Protein AF-A0A2V2MVI9-F1 (afdb_monomer_lite)

Foldseek 3Di:
DDDDPPPVVVVVVVVVLVPDDPVVNVVDCPPVNVVVVCCVVCVVVCCVVVVPQDPVNVVVVVVVVVVVVVVVVVVVVVVVVVVVVVVVVVVVVVVVVVVD

Sequence (100 aa):
MGMYPTFTRTKNYMQELSSLPGSIADSIPTFDKQLDSFFDRNAEAVIEEWGLVTDDDLRHLKQKLEFLSYEVERLVVEKSNLEKRTSDLKLAIEELEKKV

Radius of gyration: 34.26 Å; chains: 1; bounding box: 72×29×92 Å

Secondary structure (DSSP, 8-state):
-------HHHHHHHHHHTTS-HHHHTTS--HHHHHHHHHHHHHHHHHHHHTPPPHHHHHHHHHHHHHHHHHHHHHHHHHHHHHHHHHHHHHHHHHHHTT-

Structure (mmCIF, N/CA/C/O backbone):
data_AF-A0A2V2MVI9-F1
#
_entry.id   AF-A0A2V2MVI9-F1
#
loop_
_atom_site.group_PDB
_atom_site.id
_atom_site.type_symbol
_atom_site.label_atom_id
_atom_site.label_alt_id
_atom_site.label_comp_id
_atom_site.label_asym_id
_atom_site.label_entity_id
_atom_site.label_seq_id
_atom_site.pdbx_PDB_ins_code
_atom_site.Cartn_x
_atom_site.Cartn_y
_atom_site.Cartn_z
_atom_site.occupancy
_atom_site.B_iso_or_equiv
_atom_site.auth_seq_id
_atom_site.auth_comp_id
_atom_site.auth_asym_id
_atom_site.auth_atom_id
_atom_site.pdbx_PDB_model_num
ATOM 1 N N . MET A 1 1 ? 34.881 20.329 -12.354 1.00 38.12 1 MET A N 1
ATOM 2 C CA . MET A 1 1 ? 34.345 19.900 -13.663 1.00 38.12 1 MET A CA 1
ATOM 3 C C . MET A 1 1 ? 35.451 19.118 -14.356 1.00 38.12 1 MET A C 1
ATOM 5 O O . MET A 1 1 ? 36.385 19.721 -14.864 1.00 38.12 1 MET A O 1
ATOM 9 N N . GLY A 1 2 ? 35.466 17.794 -14.190 1.00 36.66 2 GLY A N 1
ATOM 10 C CA . GLY A 1 2 ? 36.564 16.947 -14.663 1.00 36.66 2 GLY A CA 1
ATOM 11 C C . GLY A 1 2 ? 36.374 16.600 -16.135 1.00 36.66 2 GLY A C 1
ATOM 12 O O . GLY A 1 2 ? 35.440 15.881 -16.469 1.00 36.66 2 GLY A O 1
ATOM 13 N N . MET A 1 3 ? 37.234 17.121 -17.010 1.00 39.78 3 MET A N 1
ATOM 14 C CA . MET A 1 3 ? 37.379 16.594 -18.366 1.00 39.78 3 MET A CA 1
ATOM 15 C C . MET A 1 3 ? 38.135 15.270 -18.270 1.00 39.78 3 MET A C 1
ATOM 17 O O . MET A 1 3 ? 39.313 15.253 -17.914 1.00 39.78 3 MET A O 1
ATOM 21 N N . TYR A 1 4 ? 37.464 14.163 -18.578 1.00 42.84 4 TYR A N 1
ATOM 22 C CA . TYR A 1 4 ? 38.155 12.903 -18.819 1.00 42.84 4 TYR A CA 1
ATOM 23 C C . TYR A 1 4 ? 39.054 13.079 -20.051 1.00 42.84 4 TYR A C 1
ATOM 25 O O . TYR A 1 4 ? 38.580 13.591 -21.070 1.00 42.84 4 TYR A O 1
ATOM 33 N N . PRO A 1 5 ? 40.342 12.701 -19.993 1.00 47.12 5 PRO A N 1
ATOM 34 C CA . PRO A 1 5 ? 41.205 12.778 -21.157 1.00 47.12 5 PRO A CA 1
ATOM 35 C C . PRO A 1 5 ? 40.683 11.784 -22.195 1.00 47.12 5 PRO A C 1
ATOM 37 O O . PRO A 1 5 ? 40.841 10.573 -22.052 1.00 47.12 5 PRO A O 1
ATOM 40 N N . THR A 1 6 ? 40.044 12.280 -23.254 1.00 52.09 6 THR A N 1
ATOM 41 C CA . THR A 1 6 ? 39.814 11.464 -24.445 1.00 52.09 6 THR A CA 1
ATOM 42 C C . THR A 1 6 ? 41.186 11.090 -24.980 1.00 52.09 6 THR A C 1
ATOM 44 O O . THR A 1 6 ? 41.949 11.974 -25.379 1.00 52.09 6 THR A O 1
ATOM 47 N N . PHE A 1 7 ? 41.518 9.798 -24.914 1.00 47.41 7 PHE A N 1
ATOM 48 C CA . PHE A 1 7 ? 42.776 9.242 -25.400 1.00 47.41 7 PHE A CA 1
ATOM 49 C C . PHE A 1 7 ? 43.131 9.876 -26.746 1.00 47.41 7 PHE A C 1
ATOM 51 O O . PHE A 1 7 ? 42.344 9.799 -27.681 1.00 47.41 7 PHE A O 1
ATOM 58 N N . THR A 1 8 ? 44.316 10.479 -26.867 1.00 51.62 8 THR A N 1
ATOM 59 C CA . THR A 1 8 ? 44.809 11.195 -28.065 1.00 51.62 8 THR A CA 1
ATOM 60 C C . THR A 1 8 ? 44.587 10.419 -29.372 1.00 51.62 8 THR A C 1
ATOM 62 O O . THR A 1 8 ? 44.417 11.002 -30.439 1.00 51.62 8 THR A O 1
ATOM 65 N N . ARG A 1 9 ? 44.506 9.089 -29.266 1.00 51.00 9 ARG A N 1
ATOM 66 C CA . ARG A 1 9 ? 44.118 8.165 -30.325 1.00 51.00 9 ARG A CA 1
ATOM 67 C C . ARG A 1 9 ? 42.744 8.491 -30.934 1.00 51.00 9 ARG A C 1
ATOM 69 O O . ARG A 1 9 ? 42.680 8.658 -32.142 1.00 51.00 9 ARG A O 1
ATOM 76 N N . THR A 1 10 ? 41.669 8.653 -30.158 1.00 52.88 10 THR A N 1
ATOM 77 C CA . THR A 1 10 ? 40.316 8.902 -30.707 1.00 52.88 10 THR A CA 1
ATOM 78 C C . THR A 1 10 ? 40.223 10.222 -31.474 1.00 52.88 10 THR A C 1
ATOM 80 O O . THR A 1 10 ? 39.534 10.287 -32.489 1.00 52.88 10 THR A O 1
ATOM 83 N N . LYS A 1 11 ? 40.977 11.248 -31.059 1.00 55.31 11 LYS A N 1
ATOM 84 C CA . LYS A 1 11 ? 41.058 12.534 -31.770 1.00 55.31 11 L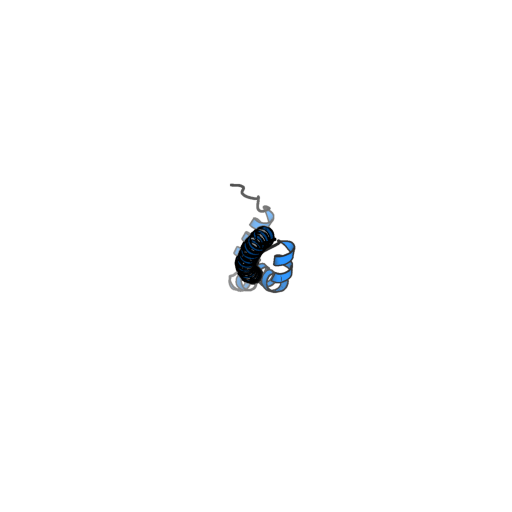YS A CA 1
ATOM 85 C C . LYS A 1 11 ? 41.680 12.388 -33.165 1.00 55.31 11 LYS A C 1
ATOM 87 O O . LYS A 1 11 ? 41.171 12.977 -34.114 1.00 55.31 11 LYS A O 1
ATOM 92 N N . ASN A 1 12 ? 42.732 11.578 -33.288 1.00 58.12 12 ASN A N 1
ATOM 93 C CA . ASN A 1 12 ? 43.411 11.338 -34.562 1.00 58.12 12 ASN A CA 1
ATOM 94 C C . ASN A 1 12 ? 42.548 10.494 -35.519 1.00 58.12 12 ASN A C 1
ATOM 96 O O . ASN A 1 12 ? 42.449 10.834 -36.692 1.00 58.12 12 ASN A O 1
ATOM 100 N N . TYR A 1 13 ? 41.844 9.472 -35.011 1.00 56.41 13 TYR A N 1
ATOM 101 C CA . TYR A 1 13 ? 40.897 8.683 -35.818 1.00 56.41 13 TYR A CA 1
ATOM 102 C C . TYR A 1 13 ? 39.718 9.526 -36.327 1.00 56.41 13 TYR A C 1
ATOM 104 O O . TYR A 1 13 ? 39.320 9.396 -37.479 1.00 56.41 13 TYR A O 1
ATOM 112 N N . MET A 1 14 ? 39.176 10.429 -35.501 1.00 57.38 14 MET A N 1
ATOM 113 C CA . MET A 1 14 ? 38.096 11.331 -35.926 1.00 57.38 14 MET A CA 1
ATOM 114 C C . MET A 1 14 ? 38.563 12.362 -36.965 1.00 57.38 14 MET A C 1
ATOM 116 O O . MET A 1 14 ? 37.776 12.742 -37.827 1.00 57.38 14 MET A O 1
ATOM 120 N N . GLN A 1 15 ? 39.831 12.792 -36.916 1.00 58.56 15 GLN A N 1
ATOM 121 C CA . GLN A 1 15 ? 40.433 13.649 -37.947 1.00 58.56 15 GLN A CA 1
ATOM 122 C C . GLN A 1 15 ? 40.679 12.916 -39.274 1.00 58.56 15 GLN A C 1
ATOM 124 O O . GLN A 1 15 ? 40.487 13.506 -40.333 1.00 58.56 15 GLN A O 1
ATOM 129 N N . GLU A 1 16 ? 41.075 11.641 -39.243 1.00 58.19 16 GLU A N 1
ATOM 130 C CA . GLU A 1 16 ? 41.167 10.814 -40.456 1.00 58.19 16 GLU A CA 1
ATOM 131 C C . GLU A 1 16 ? 39.782 10.561 -41.066 1.00 58.19 16 GLU A C 1
ATOM 133 O O . GLU A 1 16 ? 39.612 10.674 -42.280 1.00 58.19 16 GLU A O 1
ATOM 138 N N . LEU A 1 17 ? 38.765 10.304 -40.239 1.00 55.62 17 LEU A N 1
ATOM 139 C CA . LEU A 1 17 ? 37.391 10.083 -40.701 1.00 55.62 17 LEU A CA 1
ATOM 140 C C . LEU A 1 17 ? 36.749 11.338 -41.303 1.00 55.62 17 LEU A C 1
ATOM 142 O O . LEU A 1 17 ? 36.052 11.238 -42.308 1.00 55.62 17 LEU A O 1
ATOM 146 N N . SER A 1 18 ? 37.014 12.525 -40.750 1.00 57.06 18 SER A N 1
ATOM 147 C CA . SER A 1 18 ? 36.504 13.790 -41.298 1.00 57.06 18 SER A CA 1
ATOM 148 C C . SER A 1 18 ? 37.191 14.223 -42.600 1.00 57.06 18 SER A C 1
ATOM 150 O O . SER A 1 18 ? 36.721 15.153 -43.256 1.00 57.06 18 SER A O 1
ATOM 152 N N . SER A 1 19 ? 38.278 13.546 -42.991 1.00 60.84 19 SER A N 1
ATOM 153 C CA . SER A 1 19 ? 38.990 13.760 -44.258 1.00 60.84 19 SER A CA 1
ATOM 154 C C . SER A 1 19 ? 38.508 12.861 -45.409 1.00 60.84 19 SER A C 1
ATOM 156 O O . SER A 1 19 ? 38.929 13.050 -46.553 1.00 60.84 19 SER A O 1
ATOM 158 N N . LEU A 1 20 ? 37.613 11.900 -45.137 1.00 56.81 20 LEU A N 1
ATOM 159 C CA . LEU A 1 20 ? 37.025 11.027 -46.155 1.00 56.81 20 LEU A CA 1
ATOM 160 C C . LEU A 1 20 ? 35.925 11.759 -46.957 1.00 56.81 20 LEU A C 1
ATOM 162 O O . LEU A 1 20 ? 35.128 12.498 -46.375 1.00 56.81 20 LEU A O 1
ATOM 1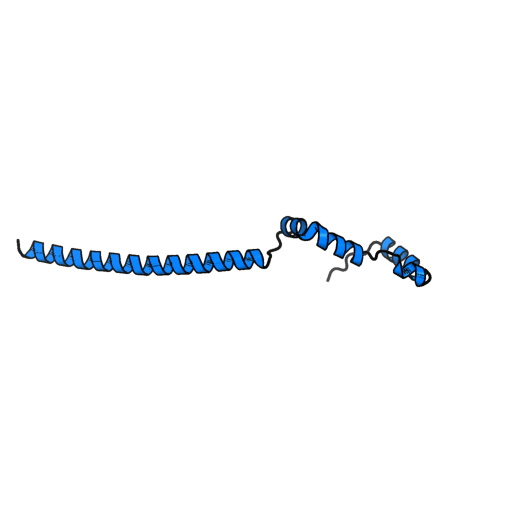66 N N . PRO A 1 21 ? 35.831 11.552 -48.288 1.00 53.09 21 PRO A N 1
ATOM 167 C CA . PRO A 1 21 ? 34.783 12.147 -49.118 1.00 53.09 21 PRO A CA 1
ATOM 168 C C . PRO A 1 21 ? 33.389 11.788 -48.583 1.00 53.09 21 PRO A C 1
ATOM 170 O O . PRO A 1 21 ? 33.148 10.629 -48.248 1.00 53.09 21 PRO A O 1
ATOM 173 N N . GLY A 1 22 ? 32.459 12.752 -48.553 1.00 54.56 22 GLY A N 1
ATOM 174 C CA . GLY A 1 22 ? 31.157 12.641 -47.866 1.00 54.56 22 GLY A CA 1
ATOM 175 C C . GLY A 1 22 ? 30.293 11.413 -48.206 1.00 54.56 22 GLY A C 1
ATOM 176 O O . GLY A 1 22 ? 29.489 11.000 -47.386 1.00 54.56 22 GLY A O 1
ATOM 177 N N . SER A 1 23 ? 30.519 10.765 -49.354 1.00 51.16 23 SER A N 1
ATOM 178 C CA . SER A 1 23 ? 29.876 9.496 -49.741 1.00 51.16 23 SER A CA 1
ATOM 179 C C . SER A 1 23 ? 30.274 8.296 -48.856 1.00 51.16 23 SER A C 1
ATOM 181 O O . SER A 1 23 ? 29.476 7.386 -48.650 1.00 51.16 23 SER A O 1
ATOM 183 N N . ILE A 1 24 ? 31.486 8.294 -48.283 1.00 51.75 24 ILE A N 1
ATOM 184 C CA . ILE A 1 24 ? 31.974 7.226 -47.389 1.00 51.75 24 ILE A CA 1
ATOM 185 C C . ILE A 1 24 ? 31.645 7.541 -45.921 1.00 51.75 24 ILE A C 1
ATOM 187 O O . ILE A 1 24 ? 31.439 6.620 -45.131 1.00 51.75 24 ILE A O 1
ATOM 191 N N . ALA A 1 25 ? 31.523 8.825 -45.564 1.00 50.81 25 ALA A N 1
ATOM 192 C CA . ALA A 1 25 ? 31.131 9.270 -44.225 1.00 50.81 25 ALA A CA 1
ATOM 193 C C . ALA A 1 25 ? 29.752 8.725 -43.803 1.00 50.81 25 ALA A C 1
ATOM 195 O O . ALA A 1 25 ? 29.588 8.299 -42.662 1.00 50.81 25 ALA A O 1
ATOM 196 N N . ASP A 1 26 ? 28.803 8.636 -44.739 1.00 53.28 26 ASP A N 1
ATOM 197 C CA . ASP A 1 26 ? 27.457 8.096 -44.488 1.00 53.28 26 ASP A CA 1
ATOM 198 C C . ASP A 1 26 ? 27.427 6.566 -44.294 1.00 53.28 26 ASP A C 1
ATOM 200 O O . ASP A 1 26 ? 26.492 6.029 -43.695 1.00 53.28 26 ASP A O 1
ATOM 204 N N . SER A 1 27 ? 28.460 5.856 -44.764 1.00 53.28 27 SER A N 1
ATOM 205 C CA . SER A 1 27 ? 28.622 4.401 -44.620 1.00 53.28 27 SER A CA 1
ATOM 206 C C . SER A 1 27 ? 29.324 3.998 -43.320 1.00 53.28 27 SER A C 1
ATOM 208 O O . SER A 1 27 ? 29.409 2.803 -43.026 1.00 53.28 27 SER A O 1
ATOM 210 N N . ILE A 1 28 ? 29.866 4.948 -42.556 1.00 53.72 28 ILE A N 1
ATOM 211 C CA . ILE A 1 28 ? 30.564 4.654 -41.306 1.00 53.72 28 ILE A CA 1
ATOM 212 C C . ILE A 1 28 ? 29.503 4.545 -40.207 1.00 53.72 28 ILE A C 1
ATOM 214 O O . ILE A 1 28 ? 28.819 5.533 -39.928 1.00 53.72 28 ILE A O 1
ATOM 218 N N . PRO A 1 29 ? 29.327 3.369 -39.574 1.00 54.59 29 PRO A N 1
ATOM 219 C CA . PRO A 1 29 ? 28.475 3.255 -38.403 1.00 54.59 29 PRO A CA 1
ATOM 220 C C . PRO A 1 29 ? 29.045 4.197 -37.346 1.00 54.59 29 PRO A C 1
ATOM 222 O O . PRO A 1 29 ? 30.118 3.952 -36.796 1.00 54.59 29 PRO A O 1
ATOM 225 N N . THR A 1 30 ? 28.379 5.325 -37.112 1.00 58.78 30 THR A N 1
ATOM 226 C CA . THR A 1 30 ? 28.759 6.211 -36.021 1.00 58.78 30 THR A CA 1
ATOM 227 C C . THR A 1 30 ? 28.618 5.439 -34.719 1.00 58.78 30 THR A C 1
ATOM 229 O O . THR A 1 30 ? 27.695 4.638 -34.559 1.00 58.78 30 THR A O 1
ATOM 232 N N . PHE A 1 31 ? 29.542 5.679 -33.790 1.00 57.25 31 PHE A N 1
ATOM 233 C CA . PHE A 1 31 ? 29.510 5.085 -32.456 1.00 57.25 31 PHE A CA 1
ATOM 234 C C . PHE A 1 31 ? 28.127 5.249 -31.806 1.00 57.25 31 PHE A C 1
ATOM 236 O O . PHE A 1 31 ? 27.628 4.300 -31.223 1.00 57.25 31 PHE A O 1
ATOM 243 N N . ASP A 1 32 ? 27.471 6.389 -32.039 1.00 62.09 32 ASP A N 1
ATOM 244 C CA . ASP A 1 32 ? 26.083 6.667 -31.646 1.00 62.09 32 ASP A CA 1
ATOM 245 C C . ASP A 1 32 ? 25.078 5.645 -32.199 1.00 62.09 32 ASP A C 1
ATOM 247 O O . ASP A 1 32 ? 24.362 5.018 -31.435 1.00 62.09 32 ASP A O 1
ATOM 251 N N . LYS A 1 33 ? 25.086 5.361 -33.510 1.00 68.06 33 LYS A N 1
ATOM 252 C CA . LYS A 1 33 ? 24.164 4.377 -34.116 1.00 68.06 33 LYS A CA 1
ATOM 253 C C . LYS A 1 33 ? 24.390 2.960 -33.581 1.00 68.06 33 LYS A C 1
ATOM 255 O O . LYS A 1 33 ? 23.457 2.161 -33.515 1.00 68.06 33 LYS A O 1
ATOM 260 N N . GLN A 1 34 ? 25.636 2.622 -33.251 1.00 70.69 34 GLN A N 1
ATOM 261 C CA . GLN A 1 34 ? 25.970 1.332 -32.646 1.00 70.69 34 GLN A CA 1
ATOM 262 C C . GLN A 1 34 ? 25.574 1.275 -31.168 1.00 70.69 34 GLN A C 1
ATOM 264 O O . GLN A 1 34 ? 25.149 0.219 -30.707 1.00 70.69 34 GLN A O 1
ATOM 269 N N . LEU A 1 35 ? 25.690 2.395 -30.454 1.00 74.31 35 LEU A N 1
ATOM 270 C CA . LEU A 1 35 ? 25.280 2.549 -29.064 1.00 74.31 35 LEU A CA 1
ATOM 271 C C . LEU A 1 35 ? 23.753 2.475 -28.933 1.00 74.31 35 LEU A C 1
ATOM 273 O O . LEU A 1 35 ? 23.257 1.695 -28.127 1.00 74.31 35 LEU A O 1
ATOM 277 N N . ASP A 1 36 ? 23.019 3.189 -29.785 1.00 78.50 36 ASP A N 1
ATOM 278 C CA . ASP A 1 36 ? 21.555 3.150 -29.848 1.00 78.50 36 ASP A CA 1
ATOM 279 C C . ASP A 1 36 ? 21.073 1.725 -30.134 1.00 78.50 36 ASP A C 1
ATOM 281 O O . ASP A 1 36 ? 20.316 1.146 -29.359 1.00 78.50 36 ASP A O 1
ATOM 285 N N . SER A 1 37 ? 21.625 1.081 -31.172 1.00 78.81 37 SER A N 1
ATOM 286 C CA . SER A 1 37 ? 21.292 -0.315 -31.476 1.00 78.81 37 SER A CA 1
ATOM 287 C C . SER A 1 37 ? 21.709 -1.293 -30.369 1.00 78.81 37 SER A C 1
ATOM 289 O O . SER A 1 37 ? 21.178 -2.407 -30.333 1.00 78.81 37 SER A O 1
ATOM 291 N N . PHE A 1 38 ? 22.686 -0.954 -29.527 1.00 78.25 38 PHE A N 1
ATOM 292 C CA . PHE A 1 38 ? 23.062 -1.766 -28.374 1.00 78.25 38 PHE A CA 1
ATOM 293 C C . PHE A 1 38 ? 22.030 -1.613 -27.256 1.00 78.25 38 PHE A C 1
ATOM 295 O O . PHE A 1 38 ? 21.561 -2.633 -26.753 1.00 78.25 38 PHE A O 1
ATOM 302 N N . PHE A 1 39 ? 21.628 -0.388 -26.912 1.00 79.44 39 PHE A N 1
ATOM 303 C CA . PHE A 1 39 ? 20.585 -0.158 -25.914 1.00 79.44 39 PHE A CA 1
ATOM 304 C C . PHE A 1 39 ? 19.244 -0.751 -26.350 1.00 79.44 39 PHE A C 1
ATOM 306 O O . PHE A 1 39 ? 18.618 -1.430 -25.548 1.00 79.44 39 PHE A O 1
ATOM 313 N N . ASP A 1 40 ? 18.863 -0.637 -27.623 1.00 80.81 40 ASP A N 1
ATOM 314 C CA . ASP A 1 40 ? 17.621 -1.233 -28.139 1.00 80.81 40 ASP A CA 1
ATOM 315 C C . ASP A 1 40 ? 17.565 -2.758 -27.952 1.00 80.81 40 ASP A C 1
ATOM 317 O O . ASP A 1 40 ? 16.506 -3.331 -27.707 1.00 80.81 40 ASP A O 1
ATOM 321 N N . ARG A 1 41 ? 18.711 -3.439 -28.079 1.00 81.06 41 ARG A N 1
ATOM 322 C CA . ARG A 1 41 ? 18.800 -4.907 -27.982 1.00 81.06 41 ARG A CA 1
ATOM 323 C C . ARG A 1 41 ? 19.034 -5.411 -26.564 1.00 81.06 41 ARG A C 1
ATOM 325 O O . ARG A 1 41 ? 18.753 -6.574 -26.296 1.00 81.06 41 ARG A O 1
ATOM 332 N N . ASN A 1 42 ? 19.594 -4.573 -25.696 1.00 78.56 42 ASN A N 1
ATOM 333 C CA . ASN A 1 42 ? 20.057 -4.963 -24.363 1.00 78.56 42 ASN A CA 1
ATOM 334 C C . ASN A 1 42 ? 19.393 -4.142 -23.249 1.00 78.56 42 ASN A C 1
ATOM 336 O O . ASN A 1 42 ? 19.890 -4.147 -22.126 1.00 78.56 42 ASN A O 1
ATOM 340 N N . ALA A 1 43 ? 18.293 -3.439 -23.541 1.00 78.44 43 ALA A N 1
ATOM 341 C CA . ALA A 1 43 ? 17.629 -2.531 -22.607 1.00 78.44 43 ALA A CA 1
ATOM 342 C C . ALA A 1 43 ? 17.338 -3.195 -21.255 1.00 78.44 43 ALA A C 1
ATOM 344 O O . ALA A 1 43 ? 17.686 -2.634 -20.225 1.00 78.44 43 ALA A O 1
ATOM 345 N N . GLU A 1 44 ? 16.777 -4.408 -21.253 1.00 77.62 44 GLU A N 1
ATOM 346 C CA . GLU A 1 44 ? 16.464 -5.149 -20.022 1.00 77.62 44 GLU A CA 1
ATOM 347 C C . GLU A 1 44 ? 17.716 -5.444 -19.183 1.00 77.62 44 GLU A C 1
ATOM 349 O O . GLU A 1 44 ? 17.732 -5.172 -17.986 1.00 77.62 44 GLU A O 1
ATOM 354 N N . ALA A 1 45 ? 18.794 -5.918 -19.816 1.00 74.81 45 ALA A N 1
ATOM 355 C CA . ALA A 1 45 ? 20.051 -6.222 -19.132 1.00 74.81 45 ALA A CA 1
ATOM 356 C C . ALA A 1 45 ? 20.727 -4.959 -18.575 1.00 74.81 45 ALA A C 1
ATOM 358 O O . ALA A 1 45 ? 21.268 -4.983 -17.474 1.00 74.81 45 ALA A O 1
ATOM 359 N N . VAL A 1 46 ? 20.665 -3.843 -19.308 1.00 77.25 46 VAL A N 1
ATOM 360 C CA . VAL A 1 46 ? 21.160 -2.539 -18.842 1.00 77.25 46 VAL A CA 1
ATOM 361 C C . VAL A 1 46 ? 20.335 -2.035 -17.658 1.00 77.25 46 VAL A C 1
ATOM 363 O O . VAL A 1 46 ? 20.906 -1.552 -16.683 1.00 77.25 46 VAL A O 1
ATOM 366 N N . ILE A 1 47 ? 19.004 -2.135 -17.735 1.00 78.44 47 ILE A N 1
ATOM 367 C CA . ILE A 1 47 ? 18.094 -1.737 -16.655 1.00 78.44 47 ILE A CA 1
ATOM 368 C C . ILE A 1 47 ? 18.417 -2.527 -15.383 1.00 78.44 47 ILE A C 1
ATOM 370 O O . ILE A 1 47 ? 18.541 -1.930 -14.315 1.00 78.44 47 ILE A O 1
ATOM 374 N N . GLU A 1 48 ? 18.625 -3.838 -15.504 1.00 72.31 48 GLU A N 1
ATOM 375 C CA . GLU A 1 48 ? 18.983 -4.706 -14.382 1.00 72.31 48 GLU A CA 1
ATOM 376 C C . GLU A 1 48 ? 20.384 -4.400 -13.825 1.00 72.31 48 GLU A C 1
ATOM 378 O O . GLU A 1 48 ? 20.525 -4.158 -12.626 1.00 72.31 48 GLU A O 1
ATOM 383 N N . GLU A 1 49 ? 21.419 -4.356 -14.674 1.00 71.44 49 GLU A N 1
ATOM 384 C CA . GLU A 1 49 ? 22.812 -4.151 -14.249 1.00 71.44 49 GLU A CA 1
ATOM 385 C C . GLU A 1 49 ? 23.010 -2.791 -13.571 1.00 71.44 49 GLU A C 1
ATOM 387 O O . GLU A 1 49 ? 23.735 -2.674 -12.580 1.00 71.44 49 GLU A O 1
ATOM 392 N N . TRP A 1 50 ? 22.368 -1.747 -14.098 1.00 81.44 50 TRP A N 1
ATOM 393 C CA . 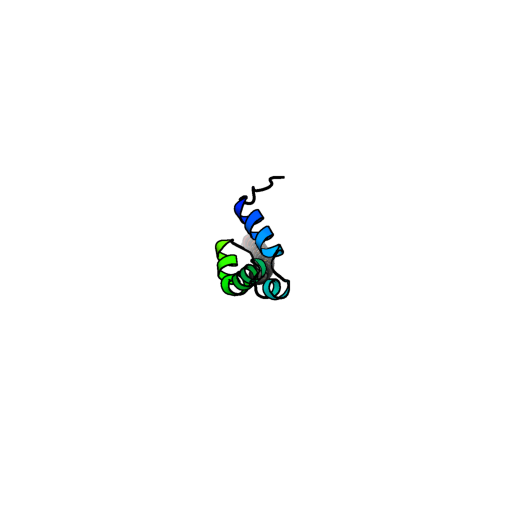TRP A 1 50 ? 22.511 -0.388 -13.576 1.00 81.44 50 TRP A CA 1
ATOM 394 C C . TRP A 1 50 ? 21.482 -0.067 -12.489 1.00 81.44 50 TRP A C 1
ATOM 396 O O . TRP A 1 50 ? 21.529 1.021 -11.912 1.00 81.44 50 TRP A O 1
ATOM 406 N N . GLY A 1 51 ? 20.569 -0.998 -12.191 1.00 76.44 51 GLY A N 1
ATOM 407 C CA . GLY A 1 51 ? 19.505 -0.809 -11.208 1.00 76.44 51 GLY A CA 1
ATOM 408 C C . GLY A 1 51 ? 18.575 0.350 -11.568 1.00 76.44 51 GLY A C 1
ATOM 409 O O . GLY A 1 51 ? 18.178 1.120 -10.690 1.00 76.44 51 GLY A O 1
ATOM 410 N N . LEU A 1 52 ? 18.278 0.522 -12.858 1.00 82.50 52 LEU A N 1
ATOM 411 C CA . LEU A 1 52 ? 17.391 1.580 -13.325 1.00 82.50 52 LEU A CA 1
ATOM 412 C C . LEU A 1 52 ? 15.951 1.239 -12.955 1.00 82.50 52 LEU A C 1
ATOM 414 O O . LEU A 1 52 ? 15.490 0.117 -13.135 1.00 82.50 52 LEU A O 1
ATOM 418 N N . VAL A 1 53 ? 15.232 2.235 -12.452 1.00 85.31 53 VAL A N 1
ATOM 419 C CA . VAL A 1 53 ? 13.811 2.095 -12.147 1.00 85.31 53 VAL A CA 1
ATOM 420 C C . VAL A 1 53 ? 13.014 2.441 -13.396 1.00 85.31 53 VAL A C 1
ATOM 422 O O . VAL A 1 53 ? 13.169 3.537 -13.940 1.00 85.31 53 VAL A O 1
ATOM 425 N N . THR A 1 54 ? 12.156 1.525 -13.835 1.00 87.44 54 THR A N 1
ATOM 426 C CA . THR A 1 54 ? 11.276 1.755 -14.982 1.00 87.44 54 THR A CA 1
ATOM 427 C C . THR A 1 54 ? 9.943 2.372 -14.557 1.00 87.44 54 THR A C 1
ATOM 429 O O . THR A 1 54 ? 9.518 2.287 -13.401 1.00 87.44 54 THR A O 1
ATOM 432 N N . ASP A 1 55 ? 9.229 2.967 -15.514 1.00 89.19 55 ASP A N 1
ATOM 433 C CA . ASP A 1 55 ? 7.862 3.446 -15.285 1.00 89.19 55 ASP A CA 1
ATOM 434 C C . ASP A 1 55 ? 6.905 2.310 -14.891 1.00 89.19 55 ASP A C 1
ATOM 436 O O . ASP A 1 55 ? 5.930 2.541 -14.173 1.00 89.19 55 ASP A O 1
ATOM 440 N N . ASP A 1 56 ? 7.161 1.078 -15.339 1.00 87.25 56 ASP A N 1
ATOM 441 C CA . ASP A 1 56 ? 6.389 -0.099 -14.934 1.00 87.25 56 ASP A CA 1
ATOM 442 C C . ASP A 1 56 ? 6.615 -0.446 -13.463 1.00 87.25 56 ASP A C 1
ATOM 444 O O . ASP A 1 56 ? 5.642 -0.657 -12.732 1.00 87.25 56 ASP A O 1
ATOM 448 N N . ASP A 1 57 ? 7.864 -0.393 -12.995 1.00 86.19 57 ASP A N 1
ATOM 449 C CA . ASP A 1 57 ? 8.196 -0.594 -11.582 1.00 86.19 57 ASP A CA 1
ATOM 450 C C . ASP A 1 57 ? 7.511 0.455 -10.702 1.00 86.19 57 ASP A C 1
ATOM 452 O O . ASP A 1 57 ? 6.888 0.129 -9.686 1.00 86.19 57 ASP A O 1
ATOM 456 N N . LEU A 1 58 ? 7.556 1.726 -11.116 1.00 93.44 58 LEU A N 1
ATOM 457 C CA . LEU A 1 58 ? 6.886 2.818 -10.407 1.00 93.44 58 LEU A CA 1
ATOM 458 C C . LEU A 1 58 ? 5.367 2.644 -10.392 1.00 93.44 58 LEU A C 1
ATOM 460 O O . LEU A 1 58 ? 4.733 2.861 -9.355 1.00 93.44 58 LEU A O 1
ATOM 464 N N . ARG A 1 59 ? 4.766 2.229 -11.513 1.00 95.06 59 ARG A N 1
ATOM 465 C CA . ARG A 1 59 ? 3.328 1.936 -11.590 1.00 95.06 59 ARG A CA 1
ATOM 466 C C . ARG A 1 59 ? 2.941 0.786 -10.667 1.00 95.06 59 ARG A C 1
ATOM 468 O O . ARG A 1 59 ? 1.944 0.903 -9.953 1.00 95.06 59 ARG A O 1
ATOM 475 N N . HIS A 1 60 ? 3.733 -0.282 -10.630 1.00 94.00 60 HIS A N 1
ATOM 476 C CA . HIS A 1 60 ? 3.490 -1.419 -9.748 1.00 94.00 60 HIS A CA 1
ATOM 477 C C . HIS A 1 60 ? 3.593 -1.023 -8.268 1.00 94.00 60 HIS A C 1
ATOM 479 O O . HIS A 1 60 ? 2.700 -1.326 -7.471 1.00 94.00 60 HIS A O 1
ATOM 485 N N . LEU A 1 61 ? 4.639 -0.278 -7.898 1.00 95.50 61 LEU A N 1
ATOM 486 C CA . LEU A 1 61 ? 4.813 0.232 -6.538 1.00 95.50 61 LEU A CA 1
ATOM 487 C C . LEU A 1 61 ? 3.674 1.167 -6.129 1.00 95.50 61 LEU A C 1
ATOM 489 O O . LEU A 1 61 ? 3.178 1.063 -5.007 1.00 95.50 61 LEU A O 1
ATOM 493 N N . LYS A 1 62 ? 3.216 2.032 -7.039 1.00 96.06 62 LYS A N 1
ATOM 494 C CA . LYS A 1 62 ? 2.072 2.914 -6.801 1.00 96.06 62 LYS A CA 1
ATOM 495 C C . LYS A 1 62 ? 0.796 2.122 -6.517 1.00 96.06 62 LYS A C 1
ATOM 497 O O . LYS A 1 62 ? 0.142 2.386 -5.514 1.00 96.06 62 LYS A O 1
ATOM 502 N N . GLN A 1 63 ? 0.471 1.126 -7.341 1.00 97.19 63 GLN A N 1
ATOM 503 C CA . GLN A 1 63 ? -0.707 0.274 -7.129 1.00 97.19 63 GLN A CA 1
ATOM 504 C C . GLN A 1 63 ? -0.638 -0.470 -5.791 1.00 97.19 63 GLN A C 1
ATOM 506 O O . GLN A 1 63 ? -1.620 -0.538 -5.053 1.00 97.19 63 GLN A O 1
ATOM 511 N N . LYS A 1 64 ? 0.540 -1.003 -5.449 1.00 97.44 64 LYS A N 1
ATOM 512 C CA . LYS A 1 64 ? 0.757 -1.680 -4.169 1.00 97.44 64 LYS A CA 1
ATOM 513 C C . LYS A 1 64 ? 0.591 -0.724 -2.988 1.00 97.44 64 LYS A C 1
ATOM 515 O O . LYS A 1 64 ? 0.007 -1.110 -1.978 1.00 97.44 64 LYS A O 1
ATOM 520 N N . LEU A 1 65 ? 1.084 0.506 -3.113 1.00 97.69 65 LEU A N 1
ATOM 521 C CA . LEU A 1 65 ? 0.928 1.533 -2.089 1.00 97.69 65 LEU A CA 1
ATOM 522 C C . LEU A 1 65 ? -0.543 1.918 -1.907 1.00 97.69 65 LEU A C 1
ATOM 524 O O . LEU A 1 65 ? -1.013 1.935 -0.777 1.00 97.69 65 LEU A O 1
ATOM 528 N N . GLU A 1 66 ? -1.278 2.151 -2.995 1.00 97.75 66 GLU A N 1
ATOM 529 C CA . GLU A 1 66 ? -2.715 2.457 -2.952 1.00 97.75 66 GLU A CA 1
ATOM 530 C C . GLU A 1 66 ? -3.510 1.340 -2.262 1.00 97.75 66 GLU A C 1
ATOM 532 O O . GLU A 1 66 ? -4.331 1.610 -1.383 1.00 97.75 66 GLU A O 1
ATOM 537 N N . PHE A 1 67 ? -3.217 0.079 -2.595 1.00 97.94 67 PHE A N 1
ATOM 538 C CA . PHE A 1 67 ? -3.834 -1.073 -1.939 1.00 97.94 67 PHE A CA 1
ATOM 539 C C . PHE A 1 67 ? -3.523 -1.123 -0.437 1.00 97.94 67 PHE A C 1
ATOM 541 O O . PHE A 1 67 ? -4.428 -1.304 0.377 1.00 97.94 67 PHE A O 1
ATOM 548 N N . LEU A 1 68 ? -2.255 -0.944 -0.053 1.00 98.00 68 LEU A N 1
ATOM 549 C CA . LEU A 1 68 ? -1.853 -0.959 1.355 1.00 98.00 68 LEU A CA 1
ATOM 550 C C . LEU A 1 68 ? -2.474 0.198 2.141 1.00 98.00 68 LEU A C 1
ATOM 552 O O . LEU A 1 68 ? -2.897 -0.005 3.276 1.00 98.00 68 LEU A O 1
ATOM 556 N N . SER A 1 69 ? -2.567 1.390 1.552 1.00 97.75 69 SER A N 1
ATOM 557 C CA . SER A 1 69 ? -3.241 2.534 2.169 1.00 97.75 69 SER A CA 1
ATOM 558 C C . SER A 1 69 ? -4.714 2.234 2.443 1.00 97.75 69 SER A C 1
ATOM 560 O O . SER A 1 69 ? -5.171 2.426 3.569 1.00 97.75 69 SER A O 1
ATOM 562 N N . TYR A 1 70 ? -5.428 1.678 1.461 1.00 98.06 70 TYR A N 1
ATOM 563 C CA . TYR A 1 70 ? -6.816 1.250 1.640 1.00 98.06 70 TYR A CA 1
ATOM 564 C C . TYR A 1 70 ? -6.963 0.194 2.748 1.00 98.06 70 TYR A C 1
ATOM 566 O O . TYR A 1 70 ? -7.855 0.279 3.593 1.00 98.06 70 TYR A 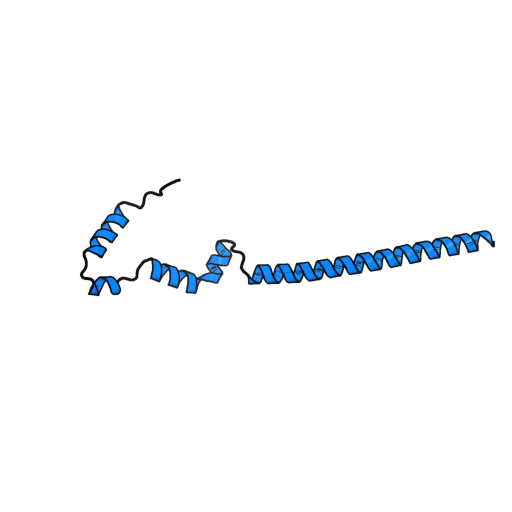O 1
ATOM 574 N N . GLU A 1 71 ? -6.073 -0.799 2.768 1.00 98.19 71 GLU A N 1
ATOM 575 C CA . GLU A 1 71 ? -6.079 -1.866 3.769 1.00 98.19 71 GLU A CA 1
ATOM 576 C C . GLU A 1 71 ? -5.892 -1.315 5.189 1.00 98.19 71 GLU A C 1
ATOM 578 O O . GLU A 1 71 ? -6.618 -1.691 6.111 1.00 98.19 71 GLU A O 1
ATOM 583 N N . VAL A 1 72 ? -4.948 -0.385 5.359 1.00 98.12 72 VAL A N 1
ATOM 584 C CA . VAL A 1 72 ? -4.684 0.279 6.639 1.00 98.12 72 VAL A CA 1
ATOM 585 C C . VAL A 1 72 ? -5.904 1.067 7.104 1.00 98.12 72 VAL A C 1
ATOM 587 O O . VAL A 1 72 ? -6.306 0.928 8.259 1.00 98.12 72 VAL A O 1
ATOM 590 N N . GLU A 1 73 ? -6.528 1.853 6.227 1.00 98.00 73 GLU A N 1
ATOM 591 C CA . GLU A 1 73 ? -7.740 2.605 6.567 1.00 98.00 73 GLU A CA 1
ATOM 592 C C . GLU A 1 73 ? -8.877 1.678 7.006 1.00 98.00 73 GLU A C 1
ATOM 594 O O . GLU A 1 73 ? -9.512 1.915 8.039 1.00 98.00 73 GLU A O 1
ATOM 599 N N . ARG A 1 74 ? -9.091 0.570 6.284 1.00 98.19 74 ARG A N 1
ATOM 600 C CA . ARG A 1 74 ? -10.104 -0.425 6.653 1.00 98.19 74 ARG A CA 1
ATOM 601 C C . ARG A 1 74 ? -9.837 -1.017 8.036 1.00 98.19 74 ARG A C 1
ATOM 603 O O . ARG A 1 74 ? -10.756 -1.094 8.852 1.00 98.19 74 ARG A O 1
ATOM 610 N N . LEU A 1 75 ? -8.592 -1.403 8.315 1.00 98.31 75 LEU A N 1
ATOM 611 C CA . LEU A 1 75 ? -8.199 -1.970 9.608 1.00 98.31 75 LEU A CA 1
ATOM 612 C C . LEU A 1 75 ? -8.350 -0.964 10.755 1.00 98.31 75 LEU A C 1
ATOM 614 O O . LEU A 1 75 ? -8.746 -1.346 11.855 1.00 98.31 75 LEU A O 1
ATOM 618 N N . VAL A 1 76 ? -8.081 0.322 10.517 1.00 98.12 76 VAL A N 1
ATOM 619 C CA . VAL A 1 76 ? -8.300 1.386 11.511 1.00 98.12 76 VAL A CA 1
ATOM 620 C C . VAL A 1 76 ? -9.783 1.504 11.868 1.00 98.12 76 VAL A C 1
ATOM 622 O O . VAL A 1 76 ? -10.126 1.562 13.053 1.00 98.12 76 VAL A O 1
ATOM 625 N N . VAL A 1 77 ? -10.669 1.484 10.870 1.00 98.19 77 VAL A N 1
ATOM 626 C CA . VAL A 1 77 ? -12.124 1.510 11.093 1.00 98.19 77 VAL A CA 1
ATOM 627 C C . VAL A 1 77 ? -12.584 0.264 11.854 1.00 98.19 77 VAL A C 1
ATOM 629 O O . VAL A 1 77 ? -13.344 0.367 12.818 1.00 98.19 77 VAL A O 1
ATOM 632 N N . GLU A 1 78 ? -12.105 -0.916 11.464 1.00 98.12 78 GLU A N 1
ATOM 633 C CA . GLU A 1 78 ? -12.451 -2.173 12.129 1.00 98.12 78 GLU A CA 1
ATOM 634 C C . GLU A 1 78 ? -11.991 -2.196 13.592 1.00 98.12 78 GLU A C 1
ATOM 636 O O . GLU A 1 78 ? -12.775 -2.533 14.484 1.00 98.12 78 GLU A O 1
ATOM 641 N N . LYS A 1 79 ? -10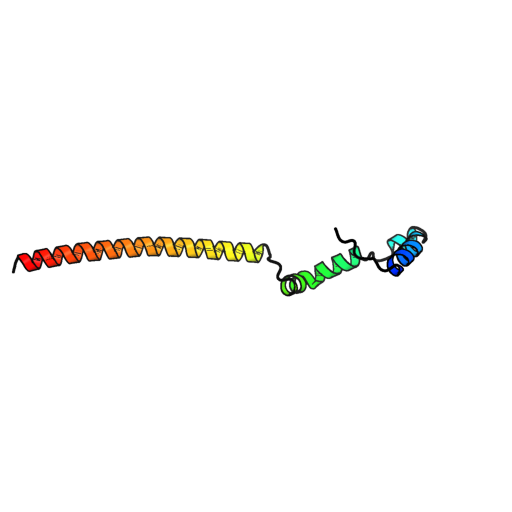.759 -1.749 13.860 1.00 98.06 79 LYS A N 1
ATOM 642 C CA . LYS A 1 79 ? -10.236 -1.588 15.219 1.00 98.06 79 LYS A CA 1
ATOM 643 C C . LYS A 1 79 ? -11.128 -0.668 16.051 1.00 98.06 79 LYS A C 1
ATOM 645 O O . LYS A 1 79 ? -11.506 -1.043 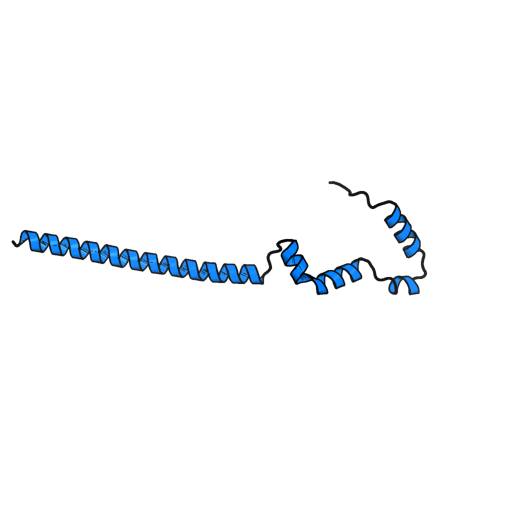17.158 1.00 98.06 79 LYS A O 1
ATOM 650 N N . SER A 1 80 ? -11.505 0.495 15.519 1.00 98.19 80 SER A N 1
ATOM 651 C CA . SER A 1 80 ? -12.379 1.440 16.225 1.00 98.19 80 SER A CA 1
ATOM 652 C C . SER A 1 80 ? -13.739 0.816 16.575 1.00 98.19 80 SER A C 1
ATOM 654 O O . SER A 1 80 ? -14.233 0.963 17.696 1.00 98.19 80 SER A O 1
ATOM 656 N N . ASN A 1 81 ? -14.317 0.033 15.659 1.00 98.19 81 ASN A N 1
ATOM 657 C CA . ASN A 1 81 ? -15.563 -0.694 15.910 1.00 98.19 81 ASN A CA 1
ATOM 658 C C . ASN A 1 81 ? -15.413 -1.753 17.015 1.00 98.19 81 ASN A C 1
ATOM 660 O O . ASN A 1 81 ? -16.311 -1.911 17.846 1.00 98.19 81 ASN A O 1
ATOM 664 N N . LEU A 1 82 ? -14.293 -2.479 17.048 1.00 98.31 82 LEU A N 1
ATOM 665 C CA . LEU A 1 82 ? -14.003 -3.460 18.099 1.00 98.31 82 LEU A CA 1
ATOM 666 C C . LEU A 1 82 ? -13.769 -2.798 19.461 1.00 98.31 82 LEU A C 1
ATOM 668 O O . LEU A 1 82 ? -14.263 -3.298 20.474 1.00 98.31 82 LEU A O 1
ATOM 672 N N . GLU A 1 83 ? -13.070 -1.664 19.498 1.00 98.25 83 GLU A N 1
ATOM 673 C CA . GLU A 1 83 ? -12.871 -0.874 20.717 1.00 98.25 83 GLU A CA 1
ATOM 674 C C . GLU A 1 83 ? -14.208 -0.391 21.282 1.00 98.25 83 GLU A C 1
ATOM 676 O O . GLU A 1 83 ? -14.473 -0.578 22.472 1.00 98.25 83 GLU A O 1
ATOM 681 N N . LYS A 1 84 ? -15.096 0.126 20.423 1.00 98.00 84 LYS A N 1
ATOM 682 C CA . LYS A 1 84 ? -16.451 0.522 20.820 1.00 98.00 84 LYS A CA 1
ATOM 683 C C . LYS A 1 84 ? -17.238 -0.654 21.396 1.00 98.00 84 LYS A C 1
ATOM 685 O O . LYS A 1 84 ? -17.737 -0.563 22.512 1.00 98.00 84 LYS A O 1
ATOM 690 N N . ARG A 1 85 ? -17.276 -1.789 20.689 1.00 97.69 85 ARG A N 1
ATOM 691 C CA . ARG A 1 85 ? -17.957 -3.007 21.166 1.00 97.69 85 ARG A CA 1
ATOM 692 C C . ARG A 1 85 ? -17.417 -3.478 22.515 1.00 97.69 85 ARG A C 1
ATOM 694 O O . ARG A 1 85 ? -18.182 -3.912 23.366 1.00 97.69 85 ARG A O 1
ATOM 701 N N . THR A 1 86 ? -16.105 -3.393 22.712 1.00 98.12 86 THR A N 1
ATOM 702 C CA . THR A 1 86 ? -15.463 -3.765 23.977 1.00 98.12 86 THR A CA 1
ATOM 703 C C . THR A 1 86 ? -15.868 -2.814 25.101 1.00 98.12 86 THR A C 1
ATOM 705 O O . THR A 1 86 ? -16.136 -3.265 26.211 1.00 98.12 86 THR A O 1
ATOM 708 N N . SER A 1 87 ? -15.937 -1.511 24.822 1.00 97.88 87 SER A N 1
ATOM 709 C CA . SER A 1 87 ? -16.418 -0.507 25.774 1.00 97.88 87 SER A CA 1
ATOM 710 C C . SER A 1 87 ? -17.872 -0.760 26.180 1.00 97.88 87 SER A C 1
ATOM 712 O O . SER A 1 87 ? -18.176 -0.795 27.369 1.00 97.88 87 SER A O 1
ATOM 714 N N . ASP A 1 88 ? -18.751 -0.999 25.205 1.00 97.94 88 ASP A N 1
ATOM 715 C CA . ASP A 1 88 ? -20.174 -1.266 25.445 1.00 97.94 88 ASP A CA 1
ATOM 716 C C . ASP A 1 88 ? -20.369 -2.536 26.293 1.00 97.94 88 ASP A C 1
ATOM 718 O O . ASP A 1 88 ? -21.151 -2.546 27.242 1.00 97.94 88 ASP A O 1
ATOM 722 N N . LEU A 1 89 ? -19.608 -3.599 26.001 1.00 97.88 89 LEU A N 1
ATOM 723 C CA . LEU A 1 89 ? -19.640 -4.839 26.782 1.00 97.88 89 LEU A CA 1
ATOM 724 C C . LEU A 1 89 ? -19.149 -4.642 28.218 1.00 97.88 89 LEU A C 1
ATOM 726 O O . LEU A 1 89 ? -19.744 -5.201 29.135 1.00 97.88 89 LEU A O 1
ATOM 730 N N . LYS A 1 90 ? -18.093 -3.847 28.432 1.00 97.44 90 LYS A N 1
ATOM 731 C CA . LYS A 1 90 ? -17.606 -3.535 29.784 1.00 97.44 90 LYS A CA 1
ATOM 732 C C . LYS A 1 90 ? -18.671 -2.819 30.610 1.00 97.44 90 LYS A C 1
ATOM 734 O O . LYS A 1 90 ? -18.928 -3.234 31.734 1.00 97.44 90 LYS A O 1
ATOM 739 N N . LEU A 1 91 ? -19.329 -1.812 30.034 1.00 97.31 91 LEU A N 1
ATOM 740 C CA . LEU A 1 91 ? -20.421 -1.100 30.703 1.00 97.31 91 LEU A CA 1
ATOM 741 C C . LEU A 1 91 ? -21.586 -2.040 31.038 1.00 97.31 91 LEU A C 1
ATOM 743 O O . LEU A 1 91 ? -22.086 -2.021 32.160 1.00 97.31 91 LEU A O 1
ATOM 747 N N . ALA A 1 92 ? -21.978 -2.908 30.102 1.00 96.50 92 ALA A N 1
ATOM 748 C CA . ALA A 1 92 ? -23.045 -3.880 30.332 1.00 96.50 92 ALA A CA 1
ATOM 749 C C . ALA A 1 92 ? -22.706 -4.879 31.455 1.00 96.50 92 ALA A C 1
ATOM 751 O O . ALA A 1 92 ? -23.580 -5.224 32.249 1.00 96.50 92 ALA A O 1
ATOM 752 N N . ILE A 1 93 ? -21.449 -5.329 31.547 1.00 97.06 93 ILE A N 1
ATOM 753 C CA . ILE A 1 93 ? -20.984 -6.203 32.635 1.00 97.06 93 ILE A CA 1
ATOM 754 C C . ILE A 1 93 ? -21.046 -5.465 33.975 1.00 97.06 93 ILE A C 1
ATOM 756 O O . ILE A 1 93 ? -21.649 -5.982 34.910 1.00 97.06 93 ILE A O 1
ATOM 760 N N . GLU A 1 94 ? -20.515 -4.242 34.058 1.00 96.75 94 GLU A N 1
ATOM 761 C CA . GLU A 1 94 ? -20.568 -3.439 35.289 1.00 96.75 94 GLU A CA 1
ATOM 762 C C . GLU A 1 94 ? -22.010 -3.176 35.756 1.00 96.75 94 GLU A C 1
ATOM 764 O O . GLU A 1 94 ? -22.298 -3.162 36.953 1.00 96.75 94 GLU A O 1
ATOM 769 N N . GLU A 1 95 ? -22.944 -2.954 34.827 1.00 96.38 95 GLU A N 1
ATOM 770 C CA . GLU A 1 95 ? -24.365 -2.800 35.150 1.00 96.38 95 GLU A CA 1
ATOM 771 C C . GLU A 1 95 ? -25.003 -4.087 35.679 1.00 96.38 95 GLU A C 1
ATOM 773 O O . GLU A 1 95 ? -25.879 -4.019 36.544 1.00 96.38 95 GLU A O 1
ATOM 778 N N . LEU A 1 96 ? -24.604 -5.247 35.154 1.00 95.69 96 LEU A N 1
ATOM 779 C CA . LEU A 1 96 ? -25.078 -6.544 35.634 1.00 95.69 96 LEU A CA 1
ATOM 780 C C . LEU A 1 96 ? -24.512 -6.862 37.018 1.00 95.69 96 LEU A C 1
ATOM 782 O O . LEU A 1 96 ? -25.268 -7.288 37.886 1.00 95.69 96 LEU A O 1
ATOM 786 N N . GLU A 1 97 ? -23.227 -6.596 37.247 1.00 95.06 97 GLU A N 1
ATOM 787 C CA . GLU A 1 97 ? -22.573 -6.794 38.544 1.00 95.06 97 GLU A CA 1
ATOM 788 C C . GLU A 1 97 ? -23.207 -5.941 39.649 1.00 95.06 97 GLU A C 1
ATOM 790 O O . GLU A 1 97 ? -23.347 -6.407 40.770 1.00 95.06 97 GLU A O 1
ATOM 795 N N . LYS A 1 98 ? -23.667 -4.721 39.339 1.00 93.44 98 LYS A N 1
ATOM 796 C CA . LYS A 1 98 ? -24.379 -3.853 40.300 1.00 93.44 98 LYS A CA 1
ATOM 797 C C . LYS A 1 98 ? -25.785 -4.339 40.671 1.00 93.44 98 LYS A C 1
ATOM 799 O O . LYS A 1 98 ? -26.364 -3.821 41.624 1.00 93.44 98 LYS A O 1
ATOM 804 N N . LYS A 1 99 ? -26.377 -5.239 39.880 1.00 85.06 99 LYS A N 1
ATOM 805 C CA . LYS A 1 99 ? -27.736 -5.772 40.096 1.00 85.06 99 LYS A CA 1
ATOM 806 C C . LYS A 1 99 ? -27.749 -7.073 40.904 1.00 85.06 99 LYS A C 1
ATOM 808 O O . LYS A 1 99 ? -28.839 -7.533 41.243 1.00 85.06 99 LYS A O 1
ATOM 813 N N . VAL A 1 100 ? -26.579 -7.658 41.162 1.00 66.25 100 VAL A N 1
ATOM 814 C CA . VAL A 1 100 ? -26.368 -8.861 41.983 1.00 66.25 100 VAL A CA 1
ATOM 815 C C . VAL A 1 100 ? -25.971 -8.442 43.392 1.00 66.25 100 VAL A C 1
ATOM 817 O O . VAL A 1 100 ? -26.499 -9.062 44.340 1.00 66.25 100 VAL A O 1
#

pLDDT: mean 77.99, std 19.42, range [36.66, 98.31]

Organism: NCBI:txid668570